Protein AF-C7DGA6-F1 (afdb_monomer_lite)

Organism: NCBI:txid425595

Radius of gyration: 23.02 Å; chains: 1; bounding box: 54×37×47 Å

pLDDT: mean 70.99, std 13.77, range [41.84, 88.5]

Secondary structure (DSSP, 8-state):
-------HHHHHHHHHHHTTS-HHHHHHHHHHHHHHHHHHHHHHHS----HHHHHHHHHHHHHHHHHHTT--

InterPro domains:
  IPR003847 Putative antitoxin [PF02697] (2-69)

Foldseek 3Di:
DDDDDDDPVVVVVLVVVQPPHDSVVSVVVVVVVVVVVCVVVCCVVPVPQPPVNVVVVVVVVVVVVVVVVPPD

Structure (mmCIF, N/CA/C/O backbone):
data_AF-C7DGA6-F1
#
_entry.id   AF-C7DGA6-F1
#
loop_
_atom_site.group_PDB
_atom_site.id
_atom_site.type_symbol
_atom_site.label_atom_id
_atom_site.label_alt_id
_atom_site.label_comp_id
_atom_site.label_asym_id
_atom_site.label_entity_id
_atom_site.label_seq_id
_atom_site.pdbx_PDB_ins_code
_atom_site.Cartn_x
_atom_site.Cartn_y
_atom_site.Cartn_z
_atom_site.occupancy
_atom_site.B_iso_or_equiv
_atom_site.auth_seq_id
_atom_site.auth_comp_id
_atom_site.auth_asym_id
_atom_site.auth_atom_id
_atom_site.pdbx_PDB_model_num
ATOM 1 N N . MET A 1 1 ? -11.713 -12.565 13.689 1.00 65.00 1 MET A N 1
ATOM 2 C CA . MET A 1 1 ? -10.912 -11.352 13.961 1.00 65.00 1 MET A CA 1
ATOM 3 C C . MET A 1 1 ? -9.554 -11.792 14.492 1.00 65.00 1 MET A C 1
ATOM 5 O O . MET A 1 1 ? -9.531 -12.685 15.329 1.00 65.00 1 MET A O 1
ATOM 9 N N . LYS A 1 2 ? -8.445 -11.257 13.975 1.00 76.81 2 LYS A N 1
ATOM 10 C CA . LYS A 1 2 ? -7.087 -11.523 14.482 1.00 76.81 2 LYS A CA 1
ATOM 11 C C . LYS A 1 2 ? -6.438 -10.183 14.824 1.00 76.81 2 LYS A C 1
ATOM 13 O O . LYS A 1 2 ? -6.652 -9.220 14.092 1.00 76.81 2 LYS A O 1
ATOM 18 N N . THR A 1 3 ? -5.678 -10.129 15.910 1.00 84.62 3 THR A N 1
ATOM 19 C CA . THR A 1 3 ? -4.997 -8.909 16.363 1.00 84.62 3 THR A CA 1
ATOM 20 C C . THR A 1 3 ? -3.549 -8.932 15.896 1.00 84.62 3 THR A C 1
ATOM 22 O O . THR A 1 3 ? -2.883 -9.959 16.005 1.00 84.62 3 THR A O 1
ATOM 25 N N . VAL A 1 4 ? -3.065 -7.803 15.384 1.00 77.94 4 VAL A N 1
ATOM 26 C CA . VAL A 1 4 ? -1.662 -7.612 15.007 1.00 77.94 4 VAL A CA 1
ATOM 27 C C . VAL A 1 4 ? -1.132 -6.428 15.799 1.00 77.94 4 VAL A C 1
ATOM 29 O O . VAL A 1 4 ? -1.769 -5.377 15.840 1.00 77.94 4 VAL A O 1
ATOM 32 N N . MET A 1 5 ? 0.017 -6.614 16.441 1.00 84.31 5 MET A N 1
ATOM 33 C CA . MET A 1 5 ? 0.724 -5.543 17.135 1.00 84.31 5 MET A CA 1
ATOM 34 C C . MET A 1 5 ? 1.622 -4.810 16.140 1.00 84.31 5 MET A C 1
ATOM 36 O O . MET A 1 5 ? 2.256 -5.436 15.291 1.00 84.31 5 MET A O 1
ATOM 40 N N . LEU A 1 6 ? 1.688 -3.490 16.253 1.00 83.06 6 LEU A N 1
ATOM 41 C CA . LEU A 1 6 ? 2.556 -2.642 15.443 1.00 83.06 6 LEU A CA 1
ATOM 42 C C . LEU A 1 6 ? 3.204 -1.574 16.323 1.00 83.06 6 LEU A C 1
ATOM 44 O O . LEU A 1 6 ? 2.706 -1.284 17.407 1.00 83.06 6 LEU A O 1
ATOM 48 N N . SER A 1 7 ? 4.325 -1.014 15.869 1.00 87.62 7 SER A N 1
ATOM 49 C CA . SER A 1 7 ? 5.035 0.013 16.630 1.00 87.62 7 SER A CA 1
ATOM 50 C C . SER A 1 7 ? 4.221 1.303 16.731 1.00 87.62 7 SER A C 1
ATOM 52 O O . SER A 1 7 ? 3.477 1.656 15.813 1.00 87.62 7 SER A O 1
ATOM 54 N N . ASP A 1 8 ? 4.428 2.058 17.807 1.00 87.75 8 ASP A N 1
ATOM 55 C CA . ASP A 1 8 ? 3.756 3.345 18.020 1.00 87.75 8 ASP A CA 1
ATOM 56 C C . ASP A 1 8 ? 3.983 4.324 16.862 1.00 87.75 8 ASP A C 1
ATOM 58 O O . ASP A 1 8 ? 3.104 5.104 16.498 1.00 87.75 8 ASP A O 1
ATOM 62 N N . GLU A 1 9 ? 5.161 4.274 16.241 1.00 87.12 9 GLU A N 1
ATOM 63 C CA . GLU A 1 9 ? 5.484 5.106 15.086 1.00 87.12 9 GLU A CA 1
ATOM 64 C C . GLU A 1 9 ? 4.667 4.710 13.848 1.00 87.12 9 GLU A C 1
ATOM 66 O O . GLU A 1 9 ? 4.108 5.573 13.165 1.00 87.12 9 GLU A O 1
ATOM 71 N N . ALA A 1 10 ? 4.547 3.407 13.577 1.00 75.88 10 ALA A N 1
ATOM 72 C CA . ALA A 1 10 ? 3.706 2.902 12.498 1.00 75.88 10 ALA A CA 1
ATOM 73 C C . ALA A 1 10 ? 2.229 3.234 12.753 1.00 75.88 10 ALA A C 1
ATOM 75 O O . ALA A 1 10 ? 1.514 3.613 11.825 1.00 75.88 10 ALA A O 1
ATOM 76 N N . TYR A 1 11 ? 1.790 3.181 14.012 1.00 85.75 11 TYR A N 1
ATOM 77 C CA . TYR A 1 11 ? 0.435 3.554 14.397 1.00 85.75 11 TYR A CA 1
ATOM 78 C C . TYR A 1 11 ? 0.168 5.029 14.115 1.00 85.75 11 TYR A C 1
ATOM 80 O O . TYR A 1 11 ? -0.822 5.349 13.464 1.00 85.75 11 TYR A O 1
ATOM 88 N N . LYS A 1 12 ? 1.070 5.928 14.530 1.00 88.50 12 LYS A N 1
ATOM 89 C CA . LYS A 1 12 ? 0.953 7.373 14.268 1.00 88.50 12 LYS A CA 1
ATOM 90 C C . LYS A 1 12 ? 0.864 7.677 12.773 1.00 88.50 12 LYS A C 1
ATOM 92 O O . LYS A 1 12 ? 0.025 8.478 12.367 1.00 88.50 12 LYS A O 1
ATOM 97 N N . LYS A 1 13 ? 1.683 7.004 11.959 1.00 82.44 13 LYS A N 1
ATOM 98 C CA . LYS A 1 13 ? 1.668 7.126 10.492 1.00 82.44 13 LYS A CA 1
ATOM 99 C C . LYS A 1 13 ? 0.354 6.640 9.879 1.00 82.44 13 LYS A C 1
ATOM 101 O O . LYS A 1 13 ? -0.160 7.280 8.973 1.00 82.44 13 LYS A O 1
ATOM 106 N N . LEU A 1 14 ? -0.203 5.529 10.363 1.00 82.25 14 LEU A N 1
ATOM 107 C CA . LEU A 1 14 ? -1.500 5.030 9.894 1.00 82.25 14 LEU A CA 1
ATOM 108 C C . LEU A 1 14 ? -2.655 5.917 10.373 1.00 82.25 14 LEU A C 1
ATOM 110 O O . LEU A 1 14 ? -3.591 6.170 9.622 1.00 82.25 14 LEU A O 1
ATOM 114 N N . ALA A 1 15 ? -2.587 6.419 11.604 1.00 83.56 15 ALA A N 1
ATOM 115 C CA . ALA A 1 15 ? -3.607 7.278 12.189 1.00 83.56 15 ALA A CA 1
ATOM 116 C C . ALA A 1 15 ? -3.708 8.632 11.471 1.00 83.56 15 ALA A C 1
ATOM 118 O O . ALA A 1 15 ? -4.818 9.126 11.284 1.00 83.56 15 ALA A O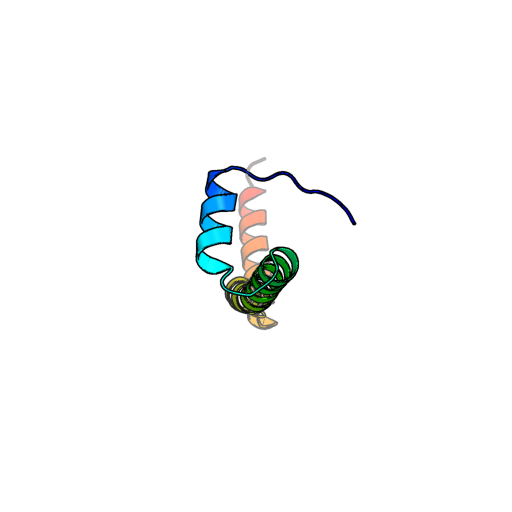 1
ATOM 119 N N . SER A 1 16 ? -2.586 9.202 11.017 1.00 84.62 16 SER A N 1
ATOM 120 C CA . SER A 1 16 ? -2.586 10.477 10.289 1.00 84.62 16 SER A CA 1
ATOM 121 C C . SER A 1 16 ? -3.237 10.393 8.905 1.00 84.62 16 SER A C 1
ATOM 123 O O . SER A 1 16 ? -3.782 11.386 8.433 1.00 84.62 16 SER A O 1
ATOM 125 N N . ILE A 1 17 ? -3.222 9.217 8.269 1.00 80.44 17 ILE A N 1
ATOM 126 C CA . ILE A 1 17 ? -3.792 8.992 6.928 1.00 80.44 17 ILE A CA 1
ATOM 127 C C . ILE A 1 17 ? -5.165 8.302 6.948 1.00 80.44 17 ILE A C 1
ATOM 129 O O . ILE A 1 17 ? -5.828 8.228 5.916 1.00 80.44 17 ILE A O 1
ATOM 133 N N . LYS A 1 18 ? -5.595 7.780 8.105 1.00 80.56 18 LYS A N 1
ATOM 134 C CA . LYS A 1 18 ? -6.845 7.021 8.270 1.00 80.56 18 LYS A CA 1
ATOM 135 C C . LYS A 1 18 ? -8.088 7.831 7.896 1.00 80.56 18 LYS A C 1
ATOM 137 O O . LYS A 1 18 ? -9.005 7.289 7.280 1.00 80.56 18 LYS A O 1
ATOM 142 N N . GLY A 1 19 ? -8.131 9.111 8.270 1.00 82.44 19 GLY A N 1
ATOM 143 C CA . GLY A 1 19 ? -9.317 9.949 8.084 1.00 82.44 19 GLY A CA 1
ATOM 144 C C . GLY A 1 19 ? -10.568 9.291 8.681 1.00 82.44 19 GLY A C 1
ATOM 145 O O . GLY A 1 19 ? -10.581 8.934 9.859 1.00 82.44 19 GLY A O 1
ATOM 146 N N . SER A 1 20 ? -11.599 9.093 7.857 1.00 86.06 20 SER A N 1
ATOM 147 C CA . SER A 1 20 ? -12.865 8.442 8.230 1.00 86.06 20 SER A CA 1
ATOM 148 C C . SER A 1 20 ? -12.884 6.914 8.067 1.00 86.06 20 SER A C 1
ATOM 150 O O . SER A 1 20 ? -13.869 6.285 8.449 1.00 86.06 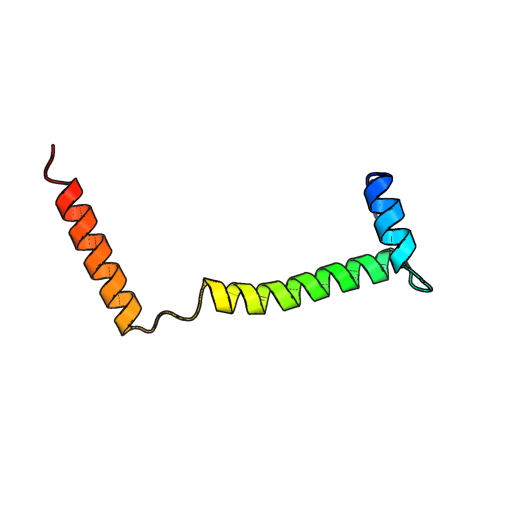20 SER A O 1
ATOM 152 N N . LYS A 1 21 ? -11.832 6.299 7.509 1.00 84.19 21 LYS A N 1
ATOM 153 C CA . LYS A 1 21 ? -11.796 4.856 7.203 1.00 84.19 21 LYS A CA 1
ATOM 154 C C . LYS A 1 21 ? -11.467 4.020 8.435 1.00 84.19 21 LYS A C 1
ATOM 156 O O . LYS A 1 21 ? -10.844 4.503 9.377 1.00 84.19 21 LYS A O 1
ATOM 161 N N . SER A 1 22 ? -11.810 2.736 8.440 1.00 87.06 22 SER A N 1
ATOM 162 C CA . SER A 1 22 ? -11.278 1.804 9.439 1.00 87.06 22 SER A CA 1
ATOM 163 C C . SER A 1 22 ? -9.799 1.492 9.172 1.00 87.06 22 SER A C 1
ATOM 165 O O . SER A 1 22 ? -9.305 1.587 8.047 1.00 87.06 22 SER A O 1
ATOM 167 N N . PHE A 1 23 ? -9.063 1.082 10.211 1.00 82.00 23 PHE A N 1
ATOM 168 C CA . PHE A 1 23 ? -7.667 0.661 10.038 1.00 82.00 23 PHE A CA 1
ATOM 169 C C . PHE A 1 23 ? -7.546 -0.557 9.112 1.00 82.00 23 PHE A C 1
ATOM 171 O O . PHE A 1 23 ? -6.590 -0.648 8.349 1.00 82.00 23 PHE A O 1
ATOM 178 N N . THR A 1 24 ? -8.517 -1.471 9.139 1.00 80.31 24 THR A N 1
ATOM 179 C CA . THR A 1 24 ? -8.534 -2.653 8.269 1.00 80.31 24 THR A CA 1
ATOM 180 C C . THR A 1 24 ? -8.724 -2.278 6.801 1.00 80.31 24 THR A C 1
ATOM 182 O O . THR A 1 24 ? -8.017 -2.816 5.950 1.00 80.31 24 THR A O 1
ATOM 185 N N . GLU A 1 25 ? -9.620 -1.337 6.496 1.00 82.38 25 GLU A N 1
ATOM 186 C CA . GLU A 1 25 ? -9.815 -0.826 5.131 1.00 82.38 25 GLU A CA 1
ATOM 187 C C . GLU A 1 25 ? -8.569 -0.093 4.637 1.00 82.38 25 GLU A C 1
ATOM 189 O O . GLU A 1 25 ? -8.089 -0.375 3.545 1.00 82.38 25 GLU A O 1
ATOM 194 N N . LEU A 1 26 ? -7.984 0.775 5.471 1.00 81.19 26 LEU A N 1
ATOM 195 C CA . LEU A 1 26 ? -6.750 1.484 5.137 1.00 81.19 26 LEU A CA 1
ATOM 196 C C . LEU A 1 26 ? -5.599 0.512 4.835 1.00 81.19 26 LEU A C 1
ATOM 198 O O . LEU A 1 26 ? -4.900 0.674 3.839 1.00 81.19 26 LEU A O 1
ATOM 202 N N . VAL A 1 27 ? -5.397 -0.504 5.679 1.00 81.25 27 VAL A N 1
ATOM 203 C CA . VAL A 1 27 ? -4.350 -1.515 5.464 1.00 81.25 27 VAL A CA 1
ATOM 204 C C . VAL A 1 27 ? -4.627 -2.324 4.199 1.00 81.25 27 VAL A C 1
ATOM 206 O O . VAL A 1 27 ? -3.696 -2.571 3.438 1.00 81.25 27 VAL A O 1
ATOM 209 N N . SER A 1 28 ? -5.882 -2.691 3.936 1.00 80.25 28 SER A N 1
ATOM 210 C CA . SER A 1 28 ? -6.252 -3.431 2.722 1.00 80.25 28 SER A CA 1
ATOM 211 C C . SER A 1 28 ? -5.986 -2.601 1.464 1.00 80.25 28 SER A C 1
ATOM 213 O O . SER A 1 28 ? -5.307 -3.074 0.561 1.00 80.25 28 SER A O 1
ATOM 215 N N . GLU A 1 29 ? -6.383 -1.326 1.450 1.00 80.44 29 GLU A N 1
ATOM 216 C CA . GLU A 1 29 ? -6.092 -0.407 0.345 1.00 80.44 29 GLU A CA 1
ATOM 217 C C . GLU A 1 29 ? -4.591 -0.193 0.131 1.00 80.44 29 GLU A C 1
ATOM 219 O O . GLU A 1 29 ? -4.134 -0.138 -1.008 1.00 80.44 29 GLU A O 1
ATOM 224 N N . LEU A 1 30 ? -3.807 -0.060 1.206 1.00 79.56 30 LEU A N 1
ATOM 225 C CA . LEU A 1 30 ? -2.351 0.068 1.108 1.00 79.56 30 LEU A CA 1
ATOM 226 C C . LEU A 1 30 ? -1.725 -1.205 0.530 1.00 79.56 30 LEU A C 1
ATOM 228 O O . LEU A 1 30 ? -0.854 -1.119 -0.334 1.00 79.56 30 LEU A O 1
ATOM 232 N N . VAL A 1 31 ? -2.186 -2.380 0.962 1.00 76.38 31 VAL A N 1
ATOM 233 C CA . VAL A 1 31 ? -1.725 -3.670 0.436 1.00 76.38 31 VAL A CA 1
ATOM 234 C C . VAL A 1 31 ? -2.108 -3.832 -1.034 1.00 76.38 31 VAL A C 1
ATOM 236 O O . VAL A 1 31 ? -1.269 -4.256 -1.826 1.00 76.38 31 VAL A O 1
ATOM 239 N N . ASP A 1 32 ? -3.325 -3.463 -1.422 1.00 76.25 32 ASP A N 1
ATOM 240 C CA . ASP A 1 32 ? -3.802 -3.583 -2.800 1.00 76.25 32 ASP A CA 1
ATOM 241 C C . ASP A 1 32 ? -3.129 -2.570 -3.732 1.00 76.25 32 ASP A C 1
ATOM 243 O O . ASP A 1 32 ? -2.733 -2.927 -4.843 1.00 76.25 32 ASP A O 1
ATOM 247 N N . LYS A 1 33 ? -2.862 -1.346 -3.257 1.00 69.69 33 LYS A N 1
ATOM 248 C CA . LYS A 1 33 ? -2.015 -0.372 -3.967 1.00 69.69 33 LYS A CA 1
ATOM 249 C C . LYS A 1 33 ? -0.601 -0.904 -4.169 1.00 69.69 33 LYS A C 1
ATOM 251 O O . LYS A 1 33 ? -0.079 -0.827 -5.276 1.00 69.69 33 LYS A O 1
ATOM 256 N N . VAL A 1 34 ? 0.012 -1.490 -3.139 1.00 62.97 34 VAL A N 1
ATOM 257 C CA . VAL A 1 34 ? 1.347 -2.100 -3.258 1.00 62.97 34 VAL A CA 1
ATOM 258 C C . VAL A 1 34 ? 1.327 -3.313 -4.190 1.00 62.97 34 VAL A C 1
ATOM 260 O O . VAL A 1 34 ? 2.282 -3.504 -4.934 1.00 62.97 34 VAL A O 1
ATOM 263 N N . LYS A 1 35 ? 0.266 -4.129 -4.209 1.00 59.78 35 LYS A N 1
ATOM 264 C CA . LYS A 1 35 ? 0.119 -5.233 -5.176 1.00 59.78 35 LYS A CA 1
ATOM 265 C C . LYS A 1 35 ? -0.022 -4.729 -6.616 1.00 59.78 35 LYS A C 1
ATOM 267 O O . LYS A 1 35 ? 0.602 -5.304 -7.503 1.00 59.78 35 LYS A O 1
ATOM 272 N N . GLY A 1 36 ? -0.780 -3.655 -6.841 1.00 57.03 36 GLY A N 1
ATOM 273 C CA . GLY A 1 36 ? -0.895 -3.008 -8.152 1.00 57.03 36 GLY A CA 1
ATOM 274 C C . GLY A 1 36 ? 0.431 -2.409 -8.634 1.00 57.03 36 GLY A C 1
ATOM 275 O O . GLY A 1 36 ? 0.799 -2.577 -9.792 1.00 57.03 36 GLY A O 1
ATOM 276 N N . VAL A 1 37 ? 1.198 -1.797 -7.726 1.00 53.59 37 VAL A N 1
ATOM 277 C CA . VAL A 1 37 ? 2.551 -1.284 -8.008 1.00 53.59 37 VAL A CA 1
ATOM 278 C C . VAL A 1 37 ? 3.549 -2.423 -8.229 1.00 53.59 37 VAL A C 1
ATOM 280 O O . VAL A 1 37 ? 4.370 -2.339 -9.133 1.00 53.59 37 VAL A O 1
ATOM 283 N N . LYS A 1 38 ? 3.442 -3.535 -7.490 1.00 51.28 38 LYS A N 1
ATOM 284 C CA . LYS A 1 38 ? 4.289 -4.718 -7.697 1.00 51.28 38 LYS A CA 1
ATOM 285 C C . LYS A 1 38 ? 4.125 -5.330 -9.081 1.00 51.28 38 LYS A C 1
ATOM 287 O O . LYS A 1 38 ? 5.118 -5.811 -9.593 1.00 51.28 38 LYS A O 1
ATOM 292 N N . LEU A 1 39 ? 2.942 -5.316 -9.695 1.00 51.16 39 LEU A N 1
ATOM 293 C CA . LEU A 1 39 ? 2.790 -5.784 -11.080 1.00 51.16 39 LEU A CA 1
ATOM 294 C C . LEU A 1 39 ? 3.555 -4.882 -12.060 1.00 51.16 39 LEU A C 1
ATOM 296 O O . LEU A 1 39 ? 4.351 -5.385 -12.842 1.00 51.16 39 LEU A O 1
ATOM 300 N N . ALA A 1 40 ? 3.412 -3.560 -11.936 1.00 53.75 40 ALA A N 1
ATOM 301 C CA . ALA A 1 40 ? 4.120 -2.601 -12.788 1.00 53.75 40 ALA A CA 1
ATOM 302 C C . ALA A 1 40 ? 5.648 -2.593 -12.566 1.00 53.75 40 ALA A C 1
ATOM 304 O O . ALA A 1 40 ? 6.414 -2.462 -13.518 1.00 53.75 40 ALA A O 1
ATOM 305 N N . ASP A 1 41 ? 6.111 -2.761 -11.324 1.00 48.94 41 ASP A N 1
ATOM 306 C CA . ASP A 1 41 ? 7.538 -2.878 -11.014 1.00 48.94 41 ASP A CA 1
ATOM 307 C C . ASP A 1 41 ? 8.092 -4.253 -11.416 1.00 48.94 41 ASP A C 1
ATOM 309 O O . ASP A 1 41 ? 9.210 -4.327 -11.916 1.00 48.94 41 ASP A O 1
ATOM 313 N N . ILE A 1 42 ? 7.325 -5.343 -11.285 1.00 47.59 42 ILE A N 1
ATOM 314 C CA . ILE A 1 42 ? 7.707 -6.659 -11.824 1.00 47.59 42 ILE A CA 1
ATOM 315 C C . ILE A 1 42 ? 7.820 -6.593 -13.351 1.00 47.59 42 ILE A C 1
ATOM 317 O O . ILE A 1 42 ? 8.806 -7.095 -13.872 1.00 47.59 42 ILE A O 1
ATOM 321 N N . ASP A 1 43 ? 6.924 -5.909 -14.064 1.00 47.41 43 ASP A N 1
ATOM 322 C CA . ASP A 1 43 ? 7.048 -5.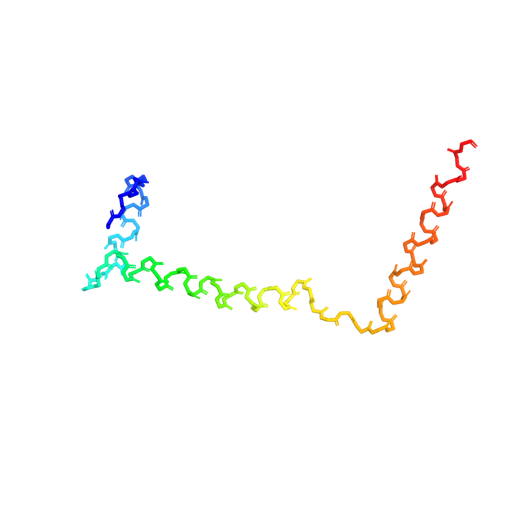684 -15.515 1.00 47.41 43 ASP A CA 1
ATOM 323 C C . ASP A 1 43 ? 8.268 -4.817 -15.875 1.00 47.41 43 ASP A C 1
ATOM 325 O O . ASP A 1 43 ? 8.907 -5.018 -16.907 1.00 47.41 43 ASP A O 1
ATOM 329 N N . LYS A 1 44 ? 8.648 -3.875 -15.005 1.00 48.34 44 LYS A N 1
ATOM 330 C CA . LYS A 1 44 ? 9.839 -3.028 -15.176 1.00 48.34 44 LYS A CA 1
ATOM 331 C C . LYS A 1 44 ? 11.153 -3.761 -14.865 1.00 48.34 44 LYS A C 1
ATOM 333 O O . LYS A 1 44 ? 12.175 -3.443 -15.467 1.00 48.34 44 LYS A O 1
ATOM 338 N N . PHE A 1 45 ? 11.140 -4.729 -13.944 1.00 41.84 45 PHE A N 1
ATOM 339 C CA . PHE A 1 45 ? 12.311 -5.529 -13.550 1.00 41.84 45 PHE A CA 1
ATOM 340 C C . PHE A 1 45 ? 12.454 -6.849 -14.326 1.00 41.84 45 PHE A C 1
ATOM 342 O O . PHE A 1 45 ? 13.570 -7.331 -14.503 1.00 41.84 45 PHE A O 1
ATOM 349 N N . PHE A 1 46 ? 11.350 -7.428 -14.796 1.00 44.03 46 PHE A N 1
ATOM 350 C CA . PHE A 1 46 ? 11.270 -8.718 -15.490 1.00 44.03 46 PHE A CA 1
ATOM 351 C C . PHE A 1 46 ? 10.588 -8.603 -16.855 1.00 44.03 46 PHE A C 1
ATOM 353 O O . PHE A 1 46 ? 10.053 -9.597 -17.352 1.00 44.03 46 PHE A O 1
ATOM 360 N N . GLY A 1 47 ? 10.619 -7.406 -17.455 1.00 44.44 47 GLY A N 1
ATOM 361 C CA . GLY A 1 47 ? 10.139 -7.149 -18.809 1.00 44.44 47 GLY A CA 1
ATOM 362 C C . GLY A 1 47 ? 10.518 -8.303 -19.724 1.00 44.44 47 GLY A C 1
ATOM 363 O O . GLY A 1 47 ? 11.683 -8.703 -19.769 1.00 44.44 47 GLY A O 1
ATOM 364 N N . ILE A 1 48 ? 9.491 -8.891 -20.340 1.00 51.75 48 ILE A N 1
ATOM 365 C CA . ILE A 1 48 ? 9.548 -10.114 -21.138 1.00 51.75 48 ILE A CA 1
ATOM 366 C C . ILE A 1 48 ? 10.773 -10.043 -22.044 1.00 51.75 48 ILE A C 1
ATOM 368 O O . ILE A 1 48 ? 10.781 -9.311 -23.030 1.00 51.75 48 ILE A O 1
ATOM 372 N N . ILE A 1 49 ? 11.816 -10.792 -21.687 1.00 54.56 49 ILE A N 1
ATOM 373 C CA . ILE A 1 49 ? 12.986 -10.938 -22.539 1.00 54.56 49 ILE A CA 1
ATOM 374 C C . ILE A 1 49 ? 12.463 -11.599 -23.815 1.00 54.56 49 ILE A C 1
ATOM 376 O O . ILE A 1 49 ? 11.880 -12.686 -23.746 1.00 54.56 49 ILE A O 1
ATOM 380 N N . SER A 1 50 ? 12.621 -10.951 -24.969 1.00 60.06 50 SER A N 1
ATOM 381 C CA . SER A 1 50 ? 12.234 -11.569 -26.238 1.00 60.06 50 SER A CA 1
ATOM 382 C C . SER A 1 50 ? 12.985 -12.896 -26.408 1.00 60.06 50 SER A C 1
ATOM 384 O O . SER A 1 50 ? 14.073 -13.086 -25.856 1.00 60.06 50 SER A O 1
ATOM 386 N N . SER A 1 51 ? 12.431 -13.849 -27.165 1.00 63.09 51 SER A N 1
ATOM 387 C CA . SER A 1 51 ? 13.084 -15.158 -27.356 1.00 63.09 51 SER A CA 1
ATOM 388 C C . SER A 1 51 ? 14.537 -15.019 -27.840 1.00 63.09 51 SER A C 1
ATOM 390 O O . SER A 1 51 ? 15.396 -15.823 -27.471 1.00 63.09 51 SER A O 1
ATOM 392 N N . ASP A 1 52 ? 14.827 -13.984 -28.627 1.00 64.69 52 ASP A N 1
ATOM 393 C CA . ASP A 1 52 ? 16.161 -13.701 -29.150 1.00 64.69 52 ASP A CA 1
ATOM 394 C C . ASP A 1 52 ? 17.100 -13.132 -28.082 1.00 64.69 52 ASP A C 1
ATOM 396 O O . ASP A 1 52 ? 18.244 -13.579 -27.950 1.00 64.69 52 ASP A O 1
ATOM 400 N N . GLU A 1 53 ? 16.615 -12.214 -27.248 1.00 58.25 53 GLU A N 1
ATOM 401 C CA . GLU A 1 53 ? 17.382 -11.688 -26.119 1.00 58.25 53 GLU A CA 1
ATOM 402 C C . GLU A 1 53 ? 17.656 -12.780 -25.076 1.00 58.25 53 GLU A C 1
ATOM 404 O O . GLU A 1 53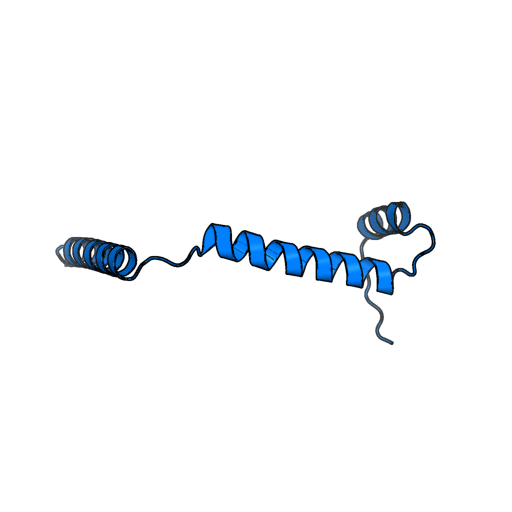 ? 18.782 -12.883 -24.584 1.00 58.25 53 GLU A O 1
ATOM 409 N N . ALA A 1 54 ? 16.689 -13.663 -24.810 1.00 67.56 54 ALA A N 1
ATOM 410 C CA . ALA A 1 54 ? 16.833 -14.775 -23.874 1.00 67.56 54 ALA A CA 1
ATOM 411 C C . ALA A 1 54 ? 17.888 -15.768 -24.376 1.00 67.56 54 ALA A C 1
ATOM 413 O O . ALA A 1 54 ? 18.766 -16.204 -23.621 1.00 67.56 54 ALA A O 1
ATOM 414 N N . ARG A 1 55 ? 17.868 -16.056 -25.683 1.00 73.31 55 ARG A N 1
ATOM 415 C CA . ARG A 1 55 ? 18.879 -16.875 -26.357 1.00 73.31 55 ARG A CA 1
ATOM 416 C C . ARG A 1 55 ? 20.263 -16.232 -26.286 1.00 73.31 55 ARG A C 1
ATOM 418 O O . ARG A 1 55 ? 21.241 -16.921 -25.985 1.00 73.31 55 ARG A O 1
ATOM 425 N N . SER A 1 56 ? 20.359 -14.919 -26.498 1.00 75.69 56 SER A N 1
ATOM 426 C CA . SER A 1 56 ? 21.628 -14.186 -26.400 1.00 75.69 56 SER A CA 1
ATOM 427 C C . SER A 1 56 ? 22.211 -14.238 -24.981 1.00 75.69 56 SER A C 1
ATOM 429 O O . SER A 1 56 ? 23.400 -14.518 -24.792 1.00 75.69 56 SER A O 1
ATOM 431 N N . LEU A 1 57 ? 21.356 -14.070 -23.969 1.00 78.12 57 LEU A N 1
ATOM 432 C CA . LEU A 1 57 ? 21.740 -14.076 -22.564 1.00 78.12 57 LEU A CA 1
ATOM 433 C C . LEU A 1 57 ? 22.237 -15.465 -22.145 1.00 78.12 57 LEU A C 1
ATOM 435 O O . LEU A 1 57 ? 23.272 -15.596 -21.487 1.00 78.12 57 LEU A O 1
ATOM 439 N N . GLN A 1 58 ? 21.551 -16.516 -22.601 1.00 78.38 58 GLN A N 1
ATOM 440 C CA . GLN A 1 58 ? 21.942 -17.902 -22.368 1.00 78.38 58 GLN A CA 1
ATOM 441 C C . GLN A 1 58 ? 23.298 -18.233 -23.014 1.00 78.38 58 GLN A C 1
ATOM 443 O O . GLN A 1 58 ? 24.147 -18.862 -22.373 1.00 78.38 58 GLN A O 1
ATOM 448 N N . MET A 1 59 ? 23.547 -17.772 -24.246 1.00 83.25 59 MET A N 1
ATOM 449 C CA . MET A 1 59 ? 24.841 -17.945 -24.919 1.00 83.25 59 MET A CA 1
ATOM 450 C C . MET A 1 59 ? 25.979 -17.237 -24.173 1.00 83.25 59 MET A C 1
ATOM 452 O O . MET A 1 59 ? 27.060 -17.810 -24.002 1.00 83.25 59 MET A O 1
ATOM 456 N N . ASN A 1 60 ? 25.740 -16.021 -23.685 1.00 79.94 60 ASN A N 1
ATOM 457 C CA . ASN A 1 60 ? 26.729 -15.263 -22.922 1.00 79.94 60 ASN A CA 1
ATOM 458 C C . ASN A 1 60 ? 27.036 -15.931 -21.576 1.00 79.94 60 ASN A C 1
ATOM 460 O O . ASN A 1 60 ? 28.205 -16.137 -21.242 1.00 79.94 60 ASN A O 1
ATOM 464 N N . ALA A 1 61 ? 26.011 -16.387 -20.854 1.00 79.75 61 ALA A N 1
ATOM 465 C CA . ALA A 1 61 ? 26.186 -17.135 -19.612 1.00 79.75 61 ALA A CA 1
ATOM 466 C C . ALA A 1 61 ? 26.965 -18.447 -19.827 1.00 79.75 61 ALA A C 1
ATOM 468 O O . ALA A 1 61 ? 27.822 -18.802 -19.017 1.00 79.75 61 ALA A O 1
ATOM 469 N N . ALA A 1 62 ? 26.723 -19.161 -20.933 1.00 80.44 62 ALA A N 1
ATOM 470 C CA . ALA A 1 62 ? 27.460 -20.376 -21.280 1.00 80.44 62 ALA A CA 1
ATOM 471 C C . ALA A 1 62 ? 28.943 -20.100 -21.589 1.00 80.44 62 ALA A C 1
ATOM 473 O O . ALA A 1 62 ? 29.813 -20.840 -21.120 1.00 80.44 62 ALA A O 1
ATOM 474 N N . LYS A 1 63 ? 29.252 -19.022 -22.324 1.00 81.38 63 LYS A N 1
ATOM 475 C CA . LYS A 1 63 ? 30.638 -18.588 -22.588 1.00 81.38 63 LYS A CA 1
ATOM 476 C C . LYS A 1 63 ? 31.375 -18.241 -21.298 1.00 81.38 63 LYS A C 1
ATOM 478 O O . LYS A 1 63 ? 32.507 -18.682 -21.105 1.00 81.38 63 LYS A O 1
ATOM 483 N N . ILE A 1 64 ? 30.720 -17.500 -20.408 1.00 80.88 64 ILE A N 1
ATOM 484 C CA . ILE A 1 64 ? 31.270 -17.120 -19.105 1.00 80.88 64 ILE A CA 1
ATOM 485 C C . ILE A 1 64 ? 31.551 -18.373 -18.264 1.00 80.88 64 ILE A C 1
ATOM 487 O O . ILE A 1 64 ? 32.677 -18.571 -17.814 1.00 80.88 64 ILE A O 1
ATOM 491 N N . ARG A 1 65 ? 30.575 -19.281 -18.131 1.00 74.56 65 ARG A N 1
ATOM 492 C CA . ARG A 1 65 ? 30.738 -20.545 -17.389 1.00 74.56 65 ARG A CA 1
ATOM 493 C C . ARG A 1 65 ? 31.848 -21.431 -17.954 1.00 74.56 65 ARG A C 1
ATOM 495 O O . ARG A 1 65 ? 32.581 -22.039 -17.182 1.00 74.56 65 ARG A O 1
ATOM 502 N N . ARG A 1 66 ? 32.004 -21.495 -19.282 1.00 75.44 66 ARG A N 1
ATOM 503 C CA . ARG A 1 66 ? 33.131 -22.200 -19.914 1.00 75.44 66 ARG A CA 1
ATOM 504 C C . ARG A 1 66 ? 34.465 -21.556 -19.556 1.00 75.44 66 ARG A C 1
ATOM 506 O O . ARG A 1 66 ? 35.373 -22.282 -19.187 1.00 75.44 66 ARG A O 1
ATOM 513 N N . ARG A 1 67 ? 34.570 -20.224 -19.583 1.00 68.94 67 ARG A N 1
ATOM 514 C CA . ARG A 1 67 ? 35.787 -19.500 -19.170 1.00 68.94 67 ARG A CA 1
ATOM 515 C C . ARG A 1 67 ? 36.187 -19.797 -17.724 1.00 68.94 67 ARG A C 1
ATOM 517 O O . ARG A 1 67 ? 37.368 -19.970 -17.452 1.00 68.94 67 ARG A O 1
ATOM 524 N N . PHE A 1 68 ? 35.213 -19.907 -16.823 1.00 63.19 68 PHE A N 1
ATOM 525 C CA . PHE A 1 68 ? 35.465 -20.238 -15.418 1.00 63.19 68 PHE A C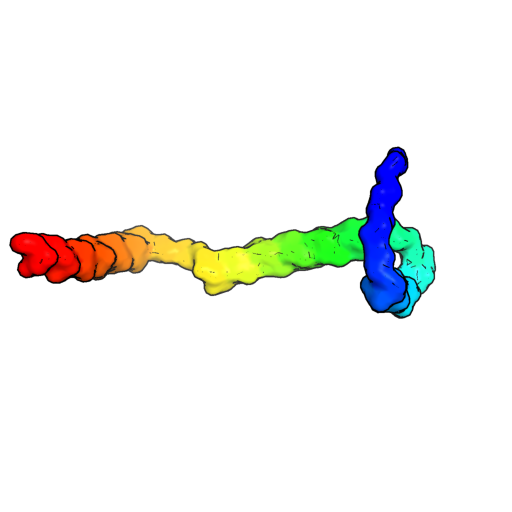A 1
ATOM 526 C C . PHE A 1 68 ? 35.785 -21.722 -15.169 1.00 63.19 68 PHE A C 1
ATOM 528 O O . PHE A 1 68 ? 36.392 -22.034 -14.153 1.00 63.19 68 PHE A O 1
ATOM 535 N N .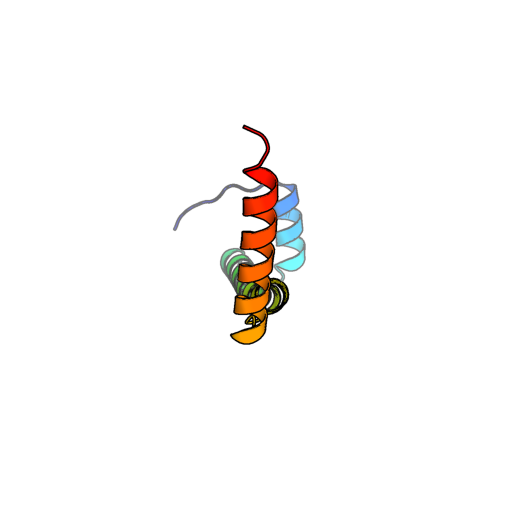 LYS A 1 69 ? 35.454 -22.636 -16.095 1.00 60.41 69 LYS A N 1
ATOM 536 C CA . LYS A 1 69 ? 35.815 -24.065 -16.010 1.00 60.41 69 LYS A CA 1
ATOM 537 C C . LYS A 1 69 ? 37.224 -24.409 -16.527 1.00 60.41 69 LYS A C 1
ATOM 539 O O . LYS A 1 69 ? 37.585 -25.576 -16.491 1.00 60.41 69 LYS A O 1
ATOM 544 N N . VAL A 1 70 ? 38.020 -23.441 -16.995 1.00 56.94 70 VAL A N 1
ATOM 545 C CA . VAL A 1 70 ? 39.390 -23.680 -17.525 1.00 56.94 70 VAL A CA 1
ATOM 546 C C . VAL A 1 70 ? 40.482 -23.384 -16.482 1.00 56.94 70 VAL A C 1
ATOM 548 O O . VAL A 1 70 ? 41.657 -23.256 -16.801 1.00 56.94 70 VAL A O 1
ATOM 551 N N . ARG A 1 71 ? 40.120 -23.280 -15.201 1.00 54.91 71 ARG A N 1
ATOM 552 C CA . ARG A 1 71 ? 41.092 -23.298 -14.100 1.00 54.91 71 ARG A CA 1
ATOM 553 C C . ARG A 1 71 ? 40.679 -24.343 -13.069 1.00 54.91 71 ARG A C 1
ATOM 555 O O . ARG A 1 71 ? 40.172 -24.000 -12.006 1.00 54.91 71 ARG A O 1
ATOM 562 N N . ALA A 1 72 ? 40.850 -25.601 -13.448 1.00 45.69 72 ALA A N 1
ATOM 563 C CA . ALA A 1 72 ? 41.004 -26.739 -12.553 1.00 45.69 72 ALA A CA 1
ATOM 564 C C . ALA A 1 72 ? 42.160 -27.576 -13.104 1.00 45.69 72 ALA A C 1
ATOM 566 O O . ALA A 1 72 ? 42.214 -27.703 -14.350 1.00 45.69 72 ALA A O 1
#

Sequence (72 aa):
MKTVMLSDEAYKKLASIKGSKSFTELVSELVDKVKGVKLADIDKFFGIISSDEARSLQMNAAKIRRRFKVRA